Protein AF-A0A357LDB1-F1 (afdb_monomer_lite)

Sequence (61 aa):
IMETTALGAAFLAGVKAGVFGSIEDIARLRRTQKLFAPAMAPGERGALREGWRKALERTLL

Structure (mmCIF, N/CA/C/O backbone):
data_AF-A0A357LDB1-F1
#
_entry.id   AF-A0A357LDB1-F1
#
loop_
_atom_site.group_PDB
_atom_site.id
_atom_site.type_symbol
_atom_site.label_atom_id
_atom_site.label_alt_id
_atom_site.label_comp_id
_atom_site.label_asym_id
_atom_site.label_entity_id
_atom_site.label_seq_id
_atom_site.pdbx_PDB_ins_code
_atom_site.Cartn_x
_atom_site.Cartn_y
_atom_site.Cartn_z
_atom_site.occupancy
_atom_site.B_iso_or_equiv
_atom_site.auth_seq_id
_atom_site.auth_comp_id
_atom_site.auth_asym_id
_atom_site.auth_atom_id
_atom_site.pdbx_PDB_model_num
ATOM 1 N N . ILE A 1 1 ? 1.530 -9.470 -11.829 1.00 56.28 1 ILE A N 1
ATOM 2 C CA . ILE A 1 1 ? 2.997 -9.599 -12.019 1.00 56.28 1 ILE A CA 1
ATOM 3 C C . ILE A 1 1 ? 3.572 -9.961 -10.662 1.00 56.28 1 ILE A C 1
ATOM 5 O O . ILE A 1 1 ? 3.171 -9.316 -9.702 1.00 56.28 1 ILE A O 1
ATOM 9 N N . MET A 1 2 ? 4.390 -11.014 -10.569 1.00 63.91 2 MET A N 1
ATOM 10 C CA . MET A 1 2 ? 4.771 -11.595 -9.273 1.00 63.91 2 MET A CA 1
ATOM 11 C C . MET A 1 2 ? 5.899 -10.852 -8.542 1.00 63.91 2 MET A C 1
ATOM 13 O O . MET A 1 2 ? 5.888 -10.862 -7.320 1.00 63.91 2 MET A O 1
ATOM 17 N N . GLU A 1 3 ? 6.803 -10.142 -9.231 1.00 82.25 3 GLU A N 1
ATOM 18 C CA . GLU A 1 3 ? 7.924 -9.458 -8.562 1.00 82.25 3 GLU A CA 1
ATOM 19 C C . GLU A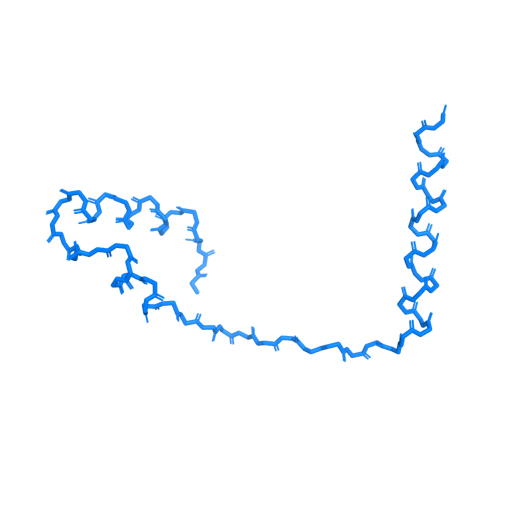 1 3 ? 8.167 -8.053 -9.122 1.00 82.25 3 GLU A C 1
ATOM 21 O O . GLU A 1 3 ? 8.775 -7.862 -10.175 1.00 82.25 3 GLU A O 1
ATOM 26 N N . THR A 1 4 ? 7.686 -7.035 -8.405 1.00 87.25 4 THR A N 1
ATOM 27 C CA . THR A 1 4 ? 7.877 -5.625 -8.784 1.00 87.25 4 THR A CA 1
ATOM 28 C C . THR A 1 4 ? 9.334 -5.177 -8.676 1.00 87.25 4 THR A C 1
ATOM 30 O O . THR A 1 4 ? 9.729 -4.244 -9.368 1.00 87.25 4 THR A O 1
ATOM 33 N N . THR A 1 5 ? 10.139 -5.850 -7.849 1.00 90.19 5 THR A N 1
ATOM 34 C CA . THR A 1 5 ? 11.558 -5.533 -7.633 1.00 90.19 5 THR A CA 1
ATOM 35 C C . THR A 1 5 ? 12.406 -5.852 -8.863 1.00 90.19 5 THR A C 1
ATOM 37 O O . THR A 1 5 ? 13.038 -4.955 -9.418 1.00 90.19 5 THR A O 1
ATOM 40 N N . ALA A 1 6 ? 12.376 -7.104 -9.336 1.00 90.44 6 ALA A N 1
ATOM 41 C CA . ALA A 1 6 ? 13.110 -7.519 -10.533 1.00 90.44 6 ALA A CA 1
ATOM 42 C C . ALA A 1 6 ? 12.634 -6.752 -11.777 1.00 90.44 6 ALA A C 1
ATOM 44 O O . ALA A 1 6 ? 13.442 -6.300 -12.589 1.00 90.44 6 ALA A O 1
ATOM 45 N N . LEU A 1 7 ? 11.319 -6.528 -11.880 1.00 88.75 7 LEU A N 1
ATOM 46 C CA . LEU A 1 7 ? 10.732 -5.727 -12.949 1.00 88.75 7 LEU A CA 1
ATOM 47 C C . LEU A 1 7 ? 11.268 -4.285 -12.954 1.00 88.75 7 LEU A C 1
ATOM 49 O O . LEU A 1 7 ? 11.576 -3.754 -14.017 1.00 88.75 7 LEU A O 1
ATOM 53 N N . GLY A 1 8 ? 11.418 -3.663 -11.781 1.00 90.88 8 GLY A N 1
ATOM 54 C CA . GLY A 1 8 ? 11.985 -2.321 -11.656 1.00 90.88 8 GLY A CA 1
ATOM 55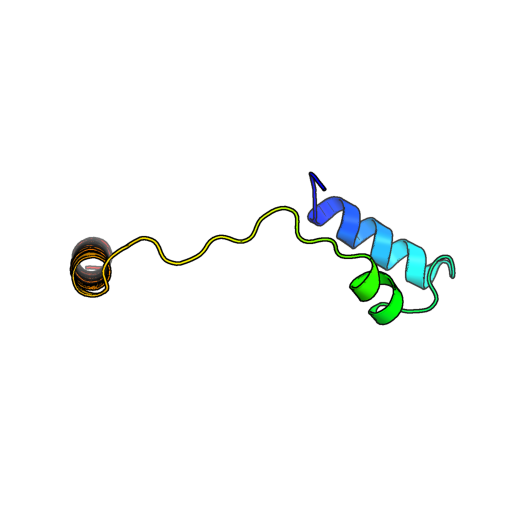 C C . GLY A 1 8 ? 13.425 -2.238 -12.169 1.00 90.88 8 GLY A C 1
ATOM 56 O O . GLY A 1 8 ? 13.747 -1.338 -12.943 1.00 90.88 8 GLY A O 1
ATOM 57 N N . ALA A 1 9 ? 14.274 -3.206 -11.811 1.00 93.19 9 ALA A N 1
ATOM 58 C CA . ALA A 1 9 ? 15.646 -3.276 -12.317 1.00 93.19 9 ALA A CA 1
ATOM 59 C C . ALA A 1 9 ? 15.690 -3.460 -13.847 1.00 93.19 9 ALA A C 1
ATOM 61 O O . ALA A 1 9 ? 16.443 -2.766 -14.534 1.00 93.19 9 ALA A O 1
ATOM 62 N N . ALA A 1 10 ? 14.838 -4.336 -14.391 1.00 91.50 10 ALA A N 1
ATOM 63 C CA . ALA A 1 10 ? 14.731 -4.564 -15.831 1.00 91.50 10 ALA A CA 1
ATOM 64 C C . ALA A 1 10 ? 14.261 -3.312 -16.592 1.00 91.50 10 ALA A C 1
ATOM 66 O O . ALA A 1 10 ? 14.793 -3.000 -17.656 1.00 91.50 10 ALA A O 1
ATOM 67 N N . PHE A 1 11 ? 13.307 -2.560 -16.038 1.00 92.38 11 PHE A N 1
ATOM 68 C CA . PHE A 1 11 ? 12.843 -1.297 -16.610 1.00 92.38 11 PHE A CA 1
ATOM 69 C C . PHE A 1 11 ? 13.941 -0.235 -16.658 1.00 92.38 11 PHE A C 1
ATOM 71 O O . PHE A 1 11 ? 14.139 0.379 -17.706 1.00 92.38 11 PHE A O 1
ATOM 78 N N . LEU 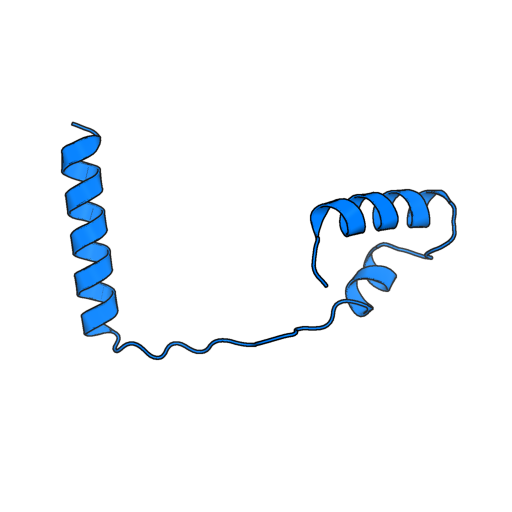A 1 12 ? 14.699 -0.058 -15.573 1.00 92.56 12 LEU A N 1
ATOM 79 C CA . LEU A 1 12 ? 15.816 0.891 -15.538 1.00 92.56 12 LEU A CA 1
ATOM 80 C C . LEU A 1 12 ? 16.898 0.536 -16.569 1.00 92.56 12 LEU A C 1
ATOM 82 O O . LEU A 1 12 ? 17.347 1.403 -17.322 1.00 92.56 12 LEU A O 1
ATOM 86 N N . ALA A 1 13 ? 17.277 -0.743 -16.647 1.00 94.62 13 ALA A N 1
ATOM 87 C CA . ALA A 1 13 ? 18.226 -1.224 -17.648 1.00 94.62 13 ALA A CA 1
ATOM 88 C C . ALA A 1 13 ? 17.695 -1.031 -19.079 1.00 94.62 13 ALA A C 1
ATOM 90 O O . ALA A 1 13 ? 18.428 -0.575 -19.955 1.00 94.62 13 ALA A O 1
ATOM 91 N N . GLY A 1 14 ? 16.410 -1.317 -19.309 1.00 93.69 14 GLY A N 1
ATOM 92 C CA . GLY A 1 14 ? 15.762 -1.189 -20.612 1.00 93.69 14 GLY A CA 1
ATOM 93 C C . GLY A 1 14 ? 15.678 0.252 -21.122 1.00 93.69 14 GLY A C 1
ATOM 94 O O . GLY A 1 14 ? 15.905 0.478 -22.307 1.00 93.69 14 GLY A O 1
ATOM 95 N N . VAL A 1 15 ? 15.430 1.236 -20.248 1.00 94.50 15 VAL A N 1
ATOM 96 C CA . VAL A 1 15 ? 15.488 2.663 -20.629 1.00 94.50 15 VAL A CA 1
ATOM 97 C C . VAL A 1 15 ? 16.909 3.045 -21.035 1.00 94.50 15 VAL A C 1
ATOM 99 O O . VAL A 1 15 ? 17.114 3.632 -22.094 1.00 94.50 15 VAL A O 1
ATOM 102 N N . LYS A 1 16 ? 17.920 2.667 -20.239 1.00 94.94 16 LYS A N 1
ATOM 103 C CA . LYS A 1 16 ? 19.323 2.976 -20.562 1.00 94.94 16 LYS A CA 1
ATOM 104 C C . LYS A 1 16 ? 19.782 2.323 -21.870 1.00 94.94 16 LYS A C 1
ATOM 106 O O . LYS A 1 16 ? 20.576 2.919 -22.593 1.00 94.94 16 LYS A O 1
ATOM 111 N N . ALA A 1 17 ? 19.290 1.122 -22.158 1.00 95.38 17 ALA A N 1
ATOM 112 C CA . ALA A 1 17 ? 19.588 0.377 -23.376 1.00 95.38 17 ALA A CA 1
ATOM 113 C C . ALA A 1 17 ? 18.779 0.840 -24.606 1.00 95.38 17 ALA A C 1
ATOM 115 O O . ALA A 1 17 ? 18.998 0.314 -25.693 1.00 95.38 17 ALA A O 1
ATOM 116 N N . GLY A 1 18 ? 17.845 1.791 -24.459 1.00 93.31 18 GLY A N 1
ATOM 117 C CA . GLY A 1 18 ? 16.991 2.269 -25.554 1.00 93.31 18 GLY A CA 1
ATOM 118 C C . GLY A 1 18 ? 15.871 1.303 -25.960 1.00 93.31 18 GLY A C 1
ATOM 119 O O . GLY A 1 18 ? 15.249 1.490 -27.001 1.00 93.31 18 GLY A O 1
ATOM 120 N N . VAL A 1 19 ? 15.598 0.275 -25.150 1.00 93.56 19 VAL A N 1
ATOM 121 C 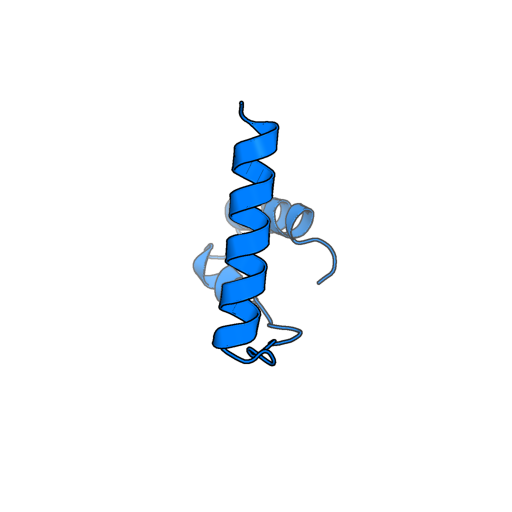CA . VAL A 1 19 ? 14.484 -0.671 -25.353 1.00 93.56 19 VAL A CA 1
ATOM 122 C C . VAL A 1 19 ? 13.139 0.002 -25.062 1.00 93.56 19 VAL A C 1
ATOM 124 O O . VAL A 1 19 ? 12.138 -0.296 -25.708 1.00 93.56 19 VAL A O 1
ATOM 127 N N . PHE A 1 20 ? 13.122 0.924 -24.098 1.00 91.00 20 PHE A N 1
ATOM 128 C CA . PHE A 1 20 ? 11.972 1.763 -23.768 1.00 91.00 20 PHE A CA 1
ATOM 129 C C . PHE A 1 20 ? 12.326 3.235 -23.994 1.00 91.00 20 PHE A C 1
ATOM 131 O O . PHE A 1 20 ? 13.445 3.645 -23.686 1.00 91.00 20 PHE A O 1
ATOM 138 N N . GLY A 1 21 ? 11.375 4.021 -24.508 1.00 90.31 21 GLY A N 1
ATOM 139 C CA . GLY A 1 21 ? 11.580 5.441 -24.808 1.00 90.31 21 GLY A CA 1
ATOM 140 C C . GLY A 1 21 ? 11.720 6.299 -23.553 1.00 90.31 21 GLY A C 1
ATOM 141 O O . GLY A 1 21 ? 12.598 7.158 -23.482 1.00 90.31 21 GLY A O 1
ATOM 142 N N . SER A 1 22 ? 10.896 6.039 -22.537 1.00 90.44 22 SER A N 1
ATOM 143 C CA . SER A 1 22 ? 10.985 6.718 -21.244 1.00 90.44 22 SER A CA 1
ATOM 144 C C . SER A 1 22 ? 10.363 5.918 -20.091 1.00 90.44 22 SER A C 1
ATOM 146 O O . SER A 1 22 ? 9.747 4.865 -20.281 1.00 90.44 22 SER A O 1
ATOM 148 N N . ILE A 1 23 ? 10.504 6.430 -18.865 1.00 88.69 23 ILE A N 1
ATOM 149 C CA . ILE A 1 23 ? 9.855 5.859 -17.673 1.00 88.69 23 ILE A CA 1
ATOM 150 C C . ILE A 1 23 ? 8.327 6.030 -17.752 1.00 88.69 23 ILE A C 1
ATOM 152 O O . ILE A 1 23 ? 7.575 5.160 -17.309 1.00 88.69 23 ILE A O 1
ATOM 156 N N . GLU A 1 24 ? 7.847 7.115 -18.359 1.00 90.00 24 GLU A N 1
ATOM 157 C CA . GLU A 1 24 ? 6.422 7.377 -18.581 1.00 90.00 24 GLU A CA 1
ATOM 158 C C . GLU A 1 24 ? 5.798 6.331 -19.511 1.00 90.00 24 GLU A C 1
ATOM 160 O O . GLU A 1 24 ? 4.650 5.934 -19.307 1.00 90.00 24 GLU A O 1
ATOM 165 N N . ASP A 1 25 ? 6.547 5.845 -20.505 1.00 87.44 25 ASP A N 1
ATOM 166 C CA . ASP A 1 25 ? 6.098 4.764 -21.389 1.00 87.44 25 ASP A CA 1
ATOM 167 C C . ASP A 1 25 ? 5.866 3.467 -20.619 1.00 87.44 25 ASP A C 1
ATOM 169 O O . ASP A 1 25 ? 4.851 2.791 -20.797 1.00 87.44 25 ASP A O 1
ATOM 173 N N . ILE A 1 26 ? 6.774 3.168 -19.696 1.00 89.62 26 ILE A N 1
ATOM 174 C CA . ILE A 1 26 ? 6.701 2.008 -18.814 1.00 89.62 26 ILE A CA 1
ATOM 175 C C . ILE A 1 26 ? 5.531 2.128 -17.831 1.00 89.62 26 ILE A C 1
ATOM 177 O O . ILE A 1 26 ? 4.836 1.142 -17.576 1.00 89.62 26 ILE A O 1
ATOM 181 N N . ALA A 1 27 ? 5.259 3.324 -17.302 1.00 87.88 27 ALA A N 1
ATOM 182 C CA . ALA A 1 27 ? 4.149 3.547 -16.376 1.00 87.88 27 ALA A CA 1
ATOM 183 C C . ALA A 1 27 ? 2.789 3.162 -16.989 1.00 87.88 27 ALA A C 1
ATOM 185 O O . ALA A 1 27 ? 1.924 2.630 -16.288 1.00 87.88 27 ALA A O 1
ATOM 186 N N . ARG A 1 28 ? 2.627 3.339 -18.309 1.00 87.88 28 ARG A N 1
ATOM 187 C CA . ARG A 1 28 ? 1.417 2.937 -19.052 1.00 87.88 28 ARG A CA 1
ATOM 188 C C . ARG A 1 28 ? 1.247 1.419 -19.172 1.00 87.88 28 ARG A C 1
ATOM 190 O O . ARG A 1 28 ? 0.139 0.953 -19.422 1.00 87.88 28 ARG A O 1
ATOM 197 N N . LEU A 1 29 ? 2.306 0.633 -18.958 1.00 84.56 29 LEU A N 1
ATOM 198 C CA . LEU A 1 29 ? 2.252 -0.835 -18.983 1.00 84.56 29 LEU A CA 1
ATOM 199 C C . LEU A 1 29 ? 1.664 -1.427 -17.696 1.00 84.56 29 LEU A C 1
ATOM 201 O O . LEU A 1 29 ? 1.320 -2.614 -17.658 1.00 84.56 29 LEU A O 1
ATOM 205 N N . ARG A 1 30 ? 1.555 -0.632 -16.624 1.00 82.75 30 ARG A N 1
ATOM 206 C CA . ARG A 1 30 ? 1.081 -1.115 -15.328 1.00 82.75 30 ARG A CA 1
ATOM 207 C C . ARG A 1 30 ? -0.387 -1.527 -15.420 1.00 82.75 30 ARG A C 1
ATOM 209 O O . ARG A 1 30 ? -1.264 -0.722 -15.711 1.00 82.75 30 ARG A O 1
ATOM 216 N N . ARG A 1 31 ? -0.662 -2.788 -15.086 1.00 85.38 31 ARG A N 1
ATOM 217 C CA . ARG A 1 31 ? -2.021 -3.330 -14.982 1.00 85.38 31 ARG A CA 1
ATOM 218 C C . ARG A 1 31 ? -2.367 -3.611 -13.529 1.00 85.38 31 ARG A C 1
ATOM 220 O O . ARG A 1 31 ? -1.617 -4.286 -12.824 1.00 85.38 31 ARG A O 1
ATOM 227 N N . THR A 1 32 ? -3.517 -3.113 -13.096 1.00 89.56 32 THR A N 1
ATOM 228 C CA . THR A 1 32 ? -4.066 -3.416 -11.773 1.00 89.56 32 THR A CA 1
ATOM 229 C C . THR A 1 32 ? -4.715 -4.792 -11.802 1.00 89.56 32 THR A C 1
ATOM 231 O O . THR A 1 32 ? -5.636 -5.023 -12.576 1.00 89.56 32 THR A O 1
ATOM 234 N N . GLN A 1 33 ? -4.242 -5.709 -10.957 1.00 88.75 33 GLN A N 1
ATOM 235 C CA . GLN A 1 33 ? -4.812 -7.057 -10.866 1.00 88.75 33 GLN A CA 1
ATOM 236 C C . GLN A 1 33 ? -6.096 -7.088 -10.031 1.00 88.75 33 GLN A C 1
ATOM 238 O O . GLN A 1 33 ? -7.040 -7.793 -10.373 1.00 88.75 33 GLN A O 1
ATOM 243 N N . LYS A 1 34 ? -6.124 -6.348 -8.920 1.00 92.56 34 LYS A N 1
ATOM 244 C CA . LYS A 1 34 ? -7.263 -6.308 -8.005 1.00 92.56 34 LYS A CA 1
ATOM 245 C C . LYS A 1 34 ? -7.337 -4.955 -7.314 1.00 92.56 34 LYS A C 1
ATOM 247 O O . LYS A 1 34 ? -6.314 -4.405 -6.913 1.00 92.56 34 LYS A O 1
ATOM 252 N N . LEU A 1 35 ? -8.557 -4.454 -7.167 1.00 95.31 35 LEU A N 1
ATOM 253 C CA . LEU A 1 35 ? -8.880 -3.306 -6.332 1.00 95.31 35 LEU A CA 1
ATOM 254 C C . LEU A 1 35 ? -9.599 -3.813 -5.087 1.00 95.31 35 LEU A C 1
ATOM 256 O O . LEU A 1 35 ? -10.480 -4.667 -5.176 1.00 95.31 35 LEU A O 1
ATOM 260 N N . PHE A 1 36 ? -9.208 -3.295 -3.931 1.00 95.19 36 PHE A N 1
ATOM 261 C CA . PHE A 1 36 ? -9.891 -3.552 -2.672 1.00 95.19 36 PHE A CA 1
ATOM 262 C C . PHE A 1 36 ? -10.556 -2.258 -2.221 1.00 95.19 36 PHE A C 1
ATOM 264 O O . PHE A 1 36 ? -9.930 -1.199 -2.244 1.00 95.19 36 PHE A O 1
ATOM 271 N N . ALA A 1 37 ? -11.819 -2.355 -1.823 1.00 95.94 37 ALA A N 1
ATOM 272 C CA . ALA A 1 37 ? -12.572 -1.252 -1.249 1.00 95.94 37 ALA A CA 1
ATOM 273 C C . ALA A 1 37 ? -12.694 -1.441 0.273 1.00 95.94 37 ALA A C 1
ATOM 275 O O . ALA A 1 37 ? -12.657 -2.583 0.744 1.00 95.94 37 ALA A O 1
ATOM 276 N N . PRO A 1 38 ? -12.843 -0.357 1.057 1.00 95.81 38 PRO A N 1
ATOM 277 C CA . PRO A 1 38 ? -13.115 -0.471 2.482 1.00 95.81 38 PRO A CA 1
ATOM 278 C C . PRO A 1 38 ? -14.396 -1.278 2.712 1.00 95.81 38 PRO A C 1
ATOM 280 O O . PRO A 1 38 ? -15.476 -0.856 2.314 1.00 95.81 38 PRO A O 1
ATOM 283 N N . ALA A 1 39 ? -14.265 -2.429 3.365 1.00 96.19 39 ALA A N 1
ATOM 284 C CA . ALA A 1 39 ? -15.390 -3.291 3.736 1.00 96.19 39 ALA A CA 1
ATOM 285 C C . ALA A 1 39 ? -15.726 -3.214 5.237 1.00 96.19 39 ALA A C 1
ATOM 287 O O . ALA A 1 39 ? -16.616 -3.908 5.712 1.00 96.19 39 ALA A O 1
ATOM 288 N N . MET A 1 40 ? -15.000 -2.378 5.983 1.00 96.50 40 MET A N 1
ATOM 289 C CA . MET A 1 40 ? -15.120 -2.225 7.431 1.00 96.50 40 MET A CA 1
ATOM 290 C C . MET A 1 40 ? -15.826 -0.914 7.776 1.00 96.50 40 MET A C 1
ATOM 292 O O . MET A 1 40 ? -15.527 0.133 7.186 1.00 96.50 40 MET A O 1
ATOM 296 N N . ALA A 1 41 ? -16.715 -0.955 8.769 1.00 97.44 41 ALA A N 1
ATOM 297 C CA . ALA A 1 41 ? -17.395 0.237 9.256 1.00 97.44 41 ALA A CA 1
ATOM 298 C C . ALA A 1 41 ? -16.390 1.249 9.854 1.00 97.44 41 ALA A C 1
ATOM 300 O O . ALA A 1 41 ? -15.398 0.853 10.476 1.00 97.44 41 ALA A O 1
ATOM 301 N N . PRO A 1 42 ? -16.631 2.569 9.735 1.00 95.50 42 PRO A N 1
ATOM 302 C CA . PRO A 1 42 ? -15.708 3.578 10.259 1.00 95.50 42 PRO A CA 1
ATOM 303 C C . PRO A 1 42 ? -15.424 3.449 11.763 1.00 95.50 42 PRO A C 1
ATOM 305 O O . PRO A 1 42 ? -14.285 3.667 12.177 1.00 95.50 42 PRO A O 1
ATOM 308 N N . GLY A 1 43 ? -16.433 3.075 12.560 1.00 97.69 43 GLY A N 1
ATOM 309 C CA . GLY A 1 43 ? -16.303 2.897 14.010 1.00 97.69 43 GLY A CA 1
ATOM 310 C C . GLY A 1 43 ? -15.402 1.720 14.388 1.00 97.69 43 GLY A C 1
ATOM 311 O O . GLY A 1 43 ? -14.508 1.873 15.217 1.00 97.69 43 GLY A O 1
ATOM 312 N N . GLU A 1 44 ? -15.565 0.581 13.713 1.00 97.88 44 GLU A N 1
ATOM 313 C CA . GLU A 1 44 ? -14.727 -0.608 13.906 1.00 97.88 44 GLU A CA 1
ATOM 314 C C . GLU A 1 44 ? -13.263 -0.318 13.551 1.00 97.88 44 GLU A C 1
ATOM 316 O O . GLU A 1 44 ? -12.354 -0.575 14.342 1.00 97.88 44 GLU A O 1
ATOM 321 N N . ARG A 1 45 ? -13.032 0.344 12.410 1.00 97.69 45 ARG A N 1
ATOM 322 C CA . ARG A 1 45 ? -11.695 0.802 12.011 1.00 97.69 45 ARG A CA 1
ATOM 323 C C . ARG A 1 45 ? -11.079 1.738 13.053 1.00 97.69 45 ARG A C 1
ATOM 325 O O . ARG A 1 45 ? -9.876 1.673 13.295 1.00 97.69 45 ARG A O 1
ATOM 332 N N . GLY A 1 46 ? -11.881 2.624 13.644 1.00 98.06 46 GLY A N 1
ATOM 333 C CA . GLY A 1 46 ? -11.447 3.530 14.707 1.00 98.06 46 GLY A CA 1
ATOM 334 C C . GLY A 1 46 ? -10.986 2.778 15.955 1.00 98.06 46 GLY A C 1
ATOM 335 O O . GLY A 1 46 ? -9.876 3.010 16.429 1.00 98.06 46 GLY A O 1
ATOM 336 N N . ALA A 1 47 ? -11.794 1.829 16.432 1.00 98.19 47 ALA A N 1
ATOM 337 C CA . ALA A 1 47 ? -11.476 1.016 17.603 1.00 98.19 47 ALA A CA 1
ATOM 338 C C . ALA A 1 47 ? -10.191 0.189 17.415 1.00 98.19 47 ALA A C 1
ATOM 340 O O . ALA A 1 47 ? -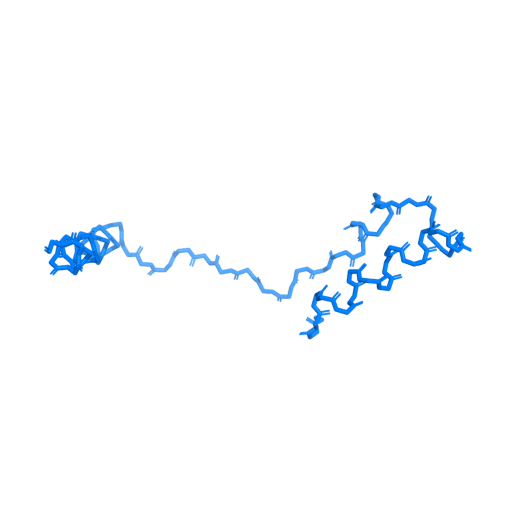9.333 0.174 18.298 1.00 98.19 47 ALA A O 1
ATOM 341 N N . LEU A 1 48 ? -10.012 -0.438 16.246 1.00 98.12 48 LEU A N 1
ATOM 342 C CA . LEU A 1 48 ? -8.805 -1.214 15.932 1.00 98.12 48 LEU A CA 1
ATOM 343 C C . LE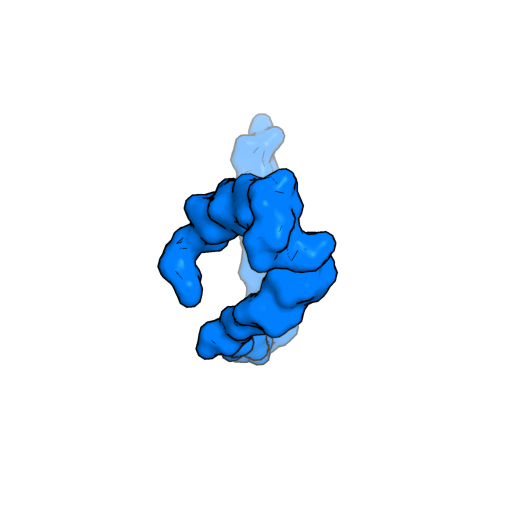U A 1 48 ? -7.545 -0.340 15.890 1.00 98.12 48 LEU A C 1
ATOM 345 O O . LEU A 1 48 ? -6.508 -0.714 16.439 1.00 98.12 48 LEU A O 1
ATOM 349 N N . ARG A 1 49 ? -7.633 0.852 15.283 1.00 97.94 49 ARG A N 1
ATOM 350 C CA . ARG A 1 49 ? -6.517 1.813 15.250 1.00 97.94 49 ARG A CA 1
ATOM 351 C C . ARG A 1 49 ? -6.132 2.296 16.644 1.00 97.94 49 ARG A C 1
ATOM 353 O O . ARG A 1 49 ? -4.947 2.425 16.936 1.00 97.94 49 ARG A O 1
ATOM 360 N N . GLU A 1 50 ? -7.119 2.550 17.494 1.00 98.19 50 GLU A N 1
ATOM 361 C CA . GLU A 1 50 ? -6.894 2.968 18.875 1.00 98.19 50 GLU A CA 1
ATOM 362 C C . GLU A 1 50 ? -6.245 1.854 19.711 1.00 98.19 50 GLU A C 1
ATOM 364 O O . GLU A 1 50 ? -5.319 2.108 20.479 1.00 98.19 50 GLU A O 1
ATOM 369 N N . GLY A 1 51 ? -6.664 0.600 19.511 1.00 97.94 51 GLY A N 1
ATOM 370 C CA . GLY A 1 51 ? -6.003 -0.564 20.103 1.00 97.94 51 GLY A CA 1
ATOM 371 C C . GLY A 1 51 ? -4.526 -0.667 19.705 1.00 97.94 51 GLY A C 1
ATOM 372 O O . GLY A 1 51 ? -3.670 -0.855 20.568 1.00 97.94 51 GLY A O 1
ATOM 373 N N . TRP A 1 52 ? -4.216 -0.466 18.419 1.00 97.88 52 TRP A N 1
ATOM 374 C CA . TRP A 1 52 ? -2.836 -0.435 17.924 1.00 97.88 52 TRP A CA 1
ATOM 375 C C . TRP A 1 52 ? -2.008 0.690 18.560 1.00 97.88 52 TRP A C 1
ATOM 377 O O . TRP A 1 52 ? -0.889 0.447 19.008 1.00 97.88 52 TRP A O 1
ATOM 387 N N . ARG A 1 53 ? -2.568 1.903 18.676 1.00 97.62 53 ARG A N 1
ATOM 388 C CA . ARG A 1 53 ? -1.903 3.034 19.347 1.00 97.62 53 ARG A CA 1
ATOM 389 C C . ARG A 1 53 ? -1.528 2.689 20.789 1.00 97.62 53 ARG A C 1
ATOM 391 O O . ARG A 1 53 ? -0.376 2.858 21.173 1.00 97.62 53 ARG A O 1
ATOM 398 N N . LYS A 1 54 ? -2.471 2.140 21.562 1.00 97.75 54 LYS A N 1
ATOM 399 C CA . LYS A 1 54 ? -2.220 1.710 22.948 1.00 97.75 54 LYS A CA 1
ATOM 400 C C . LYS A 1 54 ? -1.122 0.646 23.042 1.00 97.75 54 LYS A C 1
ATOM 402 O O . LYS A 1 54 ? -0.367 0.636 24.010 1.00 97.75 54 LYS A O 1
ATOM 407 N N . ALA A 1 55 ? -1.038 -0.265 22.069 1.00 97.62 55 ALA A N 1
ATOM 408 C CA . ALA A 1 55 ? 0.001 -1.294 22.037 1.00 97.62 55 ALA A CA 1
ATOM 409 C C . ALA A 1 55 ? 1.397 -0.694 21.805 1.00 97.62 55 ALA A C 1
ATOM 411 O O . ALA A 1 55 ? 2.348 -1.073 22.490 1.00 97.62 55 ALA A O 1
ATOM 412 N N . LEU A 1 56 ? 1.506 0.275 20.891 1.00 97.12 56 LEU A N 1
ATOM 413 C CA . LEU A 1 56 ? 2.747 1.015 20.660 1.00 97.12 56 LEU A CA 1
ATOM 414 C C . LEU A 1 56 ? 3.199 1.769 21.913 1.00 97.12 56 LEU A C 1
ATOM 416 O O . LEU A 1 56 ? 4.359 1.661 22.295 1.00 97.12 56 LEU A O 1
ATOM 420 N N . GLU A 1 57 ? 2.284 2.463 22.592 1.00 97.06 57 GLU A N 1
ATOM 421 C CA . GLU A 1 57 ? 2.591 3.200 23.828 1.00 97.06 57 GLU A CA 1
ATOM 422 C C . GLU A 1 57 ? 3.159 2.305 24.923 1.00 97.06 57 GLU A C 1
ATOM 424 O O . GLU A 1 57 ? 4.076 2.701 25.625 1.00 97.06 57 GLU A O 1
ATOM 429 N N . ARG A 1 58 ? 2.660 1.074 25.041 1.00 95.88 58 ARG A N 1
ATOM 430 C CA . ARG A 1 58 ? 3.153 0.106 26.030 1.00 95.88 58 ARG A CA 1
ATOM 431 C C . ARG A 1 58 ? 4.489 -0.539 25.659 1.00 95.88 58 ARG A C 1
ATOM 433 O O . ARG A 1 58 ? 5.089 -1.167 26.518 1.00 95.88 58 ARG A O 1
ATOM 440 N N . THR A 1 59 ? 4.898 -0.450 24.394 1.00 94.38 59 THR A N 1
ATOM 441 C CA . THR A 1 59 ? 6.118 -1.091 23.870 1.00 94.38 59 THR A CA 1
ATOM 442 C C . THR A 1 59 ? 7.282 -0.103 23.752 1.00 94.38 59 THR A C 1
ATOM 444 O O . THR A 1 59 ? 8.437 -0.513 23.737 1.00 94.38 59 THR A O 1
ATOM 447 N N . LEU A 1 60 ? 6.982 1.193 23.625 1.00 88.44 60 LEU A N 1
ATOM 448 C CA . LEU A 1 60 ? 7.961 2.276 23.470 1.00 88.44 60 LEU A CA 1
ATOM 449 C C . LEU A 1 60 ? 8.267 3.020 24.787 1.00 88.44 60 LEU A C 1
ATOM 451 O O . LEU A 1 60 ? 9.013 3.999 24.758 1.00 88.44 60 LEU A O 1
ATOM 455 N N . LEU A 1 61 ? 7.687 2.571 25.904 1.00 57.25 61 LEU A N 1
ATOM 456 C CA . LEU A 1 61 ? 8.005 2.984 27.277 1.00 57.25 61 LEU A CA 1
ATOM 457 C C . LEU A 1 61 ? 8.902 1.933 27.934 1.00 57.25 61 LEU A C 1
ATOM 459 O O . LEU A 1 61 ? 9.818 2.348 28.675 1.00 57.25 61 LEU A O 1
#

Foldseek 3Di:
DPDPPVVVVVVVVCCVVVVDVDVVRVVVVDDDPDDDDDPDDPVVVVVVVVVVVVVVVVVVD

Radius of gyration: 20.42 Å; chains: 1; bounding box: 37×19×53 Å

pLDDT: mean 91.43, std 8.47, range [56.28, 98.19]

Secondary structure (DSSP, 8-state):
---HHHHHHHHHHHHHTTSSS-HHHHHTT----------S-HHHHHHHHHHHHHHHHHH--